Protein AF-A0A6J4V067-F1 (afdb_monomer_lite)

pLDDT: mean 76.52, std 13.03, range [53.94, 95.88]

Sequence (58 aa):
MLDSLNVNRISAARAAIEAAGCPLHLLPASLPDFNPIELAFAKPKTHLRPTPAGTPRR

Structure (mmCIF, N/CA/C/O backbone):
data_AF-A0A6J4V067-F1
#
_entry.id   AF-A0A6J4V067-F1
#
loop_
_atom_site.group_PDB
_atom_site.id
_atom_site.type_symbol
_atom_site.label_atom_id
_atom_site.label_alt_id
_atom_site.label_comp_id
_atom_site.label_asym_id
_atom_site.label_entity_id
_atom_site.label_seq_id
_atom_site.pdbx_PDB_ins_code
_atom_site.Cartn_x
_atom_site.Cartn_y
_atom_site.Cartn_z
_atom_site.occupancy
_atom_site.B_iso_or_equiv
_atom_site.auth_seq_id
_atom_site.auth_comp_id
_atom_site.auth_asym_id
_atom_site.auth_atom_id
_atom_site.pdbx_PDB_model_num
ATOM 1 N N . MET A 1 1 ? -5.723 -4.236 -2.902 1.00 76.38 1 MET A N 1
ATOM 2 C CA . MET A 1 1 ? -6.570 -3.039 -2.727 1.00 76.38 1 MET A CA 1
ATOM 3 C C . MET A 1 1 ? -5.825 -2.091 -1.808 1.00 76.38 1 MET A C 1
ATOM 5 O O . MET A 1 1 ? -5.414 -2.533 -0.744 1.00 76.38 1 MET A O 1
ATOM 9 N N . LEU A 1 2 ? -5.553 -0.869 -2.257 1.00 83.31 2 LEU A N 1
ATOM 10 C CA . LEU A 1 2 ? -4.745 0.125 -1.542 1.00 83.31 2 LEU A CA 1
ATOM 11 C C . LEU A 1 2 ? -5.535 1.422 -1.372 1.00 83.31 2 LEU A C 1
ATOM 13 O O . LEU A 1 2 ? -6.477 1.689 -2.123 1.00 83.31 2 LEU A O 1
ATOM 17 N N . ASP A 1 3 ? -5.151 2.222 -0.382 1.00 83.38 3 ASP A N 1
ATOM 18 C CA . ASP A 1 3 ? -5.679 3.572 -0.245 1.00 83.38 3 ASP A CA 1
ATOM 19 C C . ASP A 1 3 ? -5.196 4.469 -1.393 1.00 83.38 3 ASP A C 1
ATOM 21 O O . ASP A 1 3 ? -4.287 4.152 -2.164 1.00 83.38 3 ASP A O 1
ATOM 25 N N . SER A 1 4 ? -5.852 5.612 -1.539 1.00 83.38 4 SER A N 1
ATOM 26 C CA . SER A 1 4 ? -5.619 6.508 -2.661 1.00 83.38 4 SER A CA 1
ATOM 27 C C . SER A 1 4 ? -4.478 7.503 -2.400 1.00 83.38 4 SER A C 1
ATOM 29 O O . SER A 1 4 ? -4.487 8.602 -2.961 1.00 83.38 4 SER A O 1
ATOM 31 N N . LEU A 1 5 ? -3.532 7.168 -1.515 1.00 84.50 5 LEU A N 1
ATOM 32 C CA . LEU A 1 5 ? -2.386 8.025 -1.220 1.00 84.50 5 LEU A CA 1
ATOM 33 C C . LEU A 1 5 ? -1.513 8.196 -2.464 1.00 84.50 5 LEU A C 1
ATOM 35 O O . LEU A 1 5 ? -1.377 7.288 -3.284 1.00 84.50 5 LEU A O 1
ATOM 39 N N . ASN A 1 6 ? -0.870 9.358 -2.590 1.00 84.81 6 ASN A N 1
ATOM 40 C CA . ASN A 1 6 ? -0.023 9.655 -3.748 1.00 84.81 6 ASN A CA 1
ATOM 41 C C . ASN A 1 6 ? 1.108 8.631 -3.932 1.00 84.81 6 ASN A C 1
ATOM 43 O O . ASN A 1 6 ? 1.429 8.294 -5.067 1.00 84.81 6 ASN A O 1
ATOM 47 N N . VAL A 1 7 ? 1.640 8.069 -2.842 1.00 86.94 7 VAL A N 1
ATOM 48 C CA . VAL A 1 7 ? 2.665 7.010 -2.887 1.00 86.94 7 VAL A CA 1
ATOM 49 C C . VAL A 1 7 ? 2.176 5.726 -3.563 1.00 86.94 7 VAL A C 1
ATOM 51 O O . VAL A 1 7 ? 2.965 5.045 -4.205 1.00 86.94 7 VAL A O 1
ATOM 54 N N . ASN A 1 8 ? 0.876 5.429 -3.498 1.00 86.06 8 ASN A N 1
ATOM 55 C CA . ASN A 1 8 ? 0.269 4.247 -4.114 1.00 86.06 8 ASN A CA 1
ATOM 56 C C . ASN A 1 8 ? -0.189 4.495 -5.560 1.00 86.06 8 ASN A C 1
ATOM 58 O O . ASN A 1 8 ? -0.555 3.558 -6.266 1.00 86.06 8 ASN A O 1
ATOM 62 N N . ARG A 1 9 ? -0.153 5.753 -6.019 1.00 85.56 9 ARG A N 1
ATOM 63 C CA . ARG A 1 9 ? -0.516 6.165 -7.386 1.00 85.56 9 ARG A CA 1
ATOM 64 C C . ARG A 1 9 ? 0.684 6.299 -8.324 1.00 85.56 9 ARG A C 1
ATOM 66 O O . ARG A 1 9 ? 0.491 6.557 -9.510 1.00 85.56 9 ARG A O 1
ATOM 73 N N . ILE A 1 10 ? 1.911 6.147 -7.824 1.00 92.88 10 ILE A N 1
ATOM 74 C CA . ILE A 1 10 ? 3.112 6.240 -8.661 1.00 92.88 10 ILE A CA 1
ATOM 75 C C . ILE A 1 10 ? 3.211 5.039 -9.612 1.00 92.88 10 ILE A C 1
ATOM 77 O O . ILE A 1 10 ? 2.830 3.916 -9.275 1.00 92.88 10 ILE A O 1
ATOM 81 N N . SER A 1 11 ? 3.790 5.265 -10.791 1.00 90.31 11 SER A N 1
ATOM 82 C CA . SER A 1 11 ? 3.995 4.225 -11.810 1.00 90.31 11 SER A CA 1
ATOM 83 C C . SER A 1 11 ? 4.799 3.032 -11.286 1.00 90.31 11 SER A C 1
ATOM 85 O O . SER A 1 11 ? 4.474 1.891 -11.603 1.00 90.31 11 SER A O 1
ATOM 87 N N . ALA A 1 12 ? 5.796 3.283 -10.432 1.00 92.81 12 ALA A N 1
ATOM 88 C CA . ALA A 1 12 ? 6.621 2.243 -9.822 1.00 92.81 12 ALA A CA 1
ATOM 89 C C . ALA A 1 12 ? 5.806 1.269 -8.952 1.00 92.81 12 ALA A C 1
ATOM 91 O O . ALA A 1 12 ? 6.009 0.060 -9.031 1.00 92.81 12 ALA A O 1
ATOM 92 N N 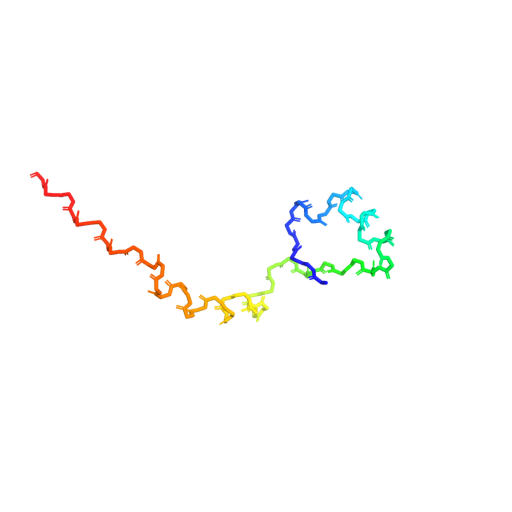. ALA A 1 13 ? 4.851 1.777 -8.166 1.00 90.31 13 ALA A N 1
ATOM 93 C CA . ALA A 1 13 ? 3.993 0.950 -7.321 1.00 90.31 13 ALA A CA 1
ATOM 94 C C . ALA A 1 13 ? 3.092 0.051 -8.174 1.00 90.31 13 ALA A C 1
ATOM 96 O O . ALA A 1 13 ? 2.973 -1.143 -7.909 1.00 90.31 13 ALA A O 1
ATOM 97 N N . ARG A 1 14 ? 2.514 0.603 -9.247 1.00 91.56 14 ARG A N 1
ATOM 98 C CA . ARG A 1 14 ? 1.701 -0.173 -10.185 1.00 91.56 14 ARG A CA 1
ATOM 99 C C . ARG A 1 14 ? 2.509 -1.269 -10.878 1.00 91.56 14 ARG A C 1
ATOM 101 O O . ARG A 1 14 ? 2.072 -2.414 -10.884 1.00 91.56 14 ARG A O 1
ATOM 108 N N . ALA A 1 15 ? 3.693 -0.936 -11.389 1.00 93.50 15 ALA A N 1
ATOM 109 C CA . ALA A 1 15 ? 4.573 -1.894 -12.051 1.00 93.50 15 ALA A CA 1
ATOM 110 C C . ALA A 1 15 ? 4.993 -3.040 -11.115 1.00 93.50 15 ALA A C 1
ATOM 112 O O . ALA A 1 15 ? 4.959 -4.199 -11.515 1.00 93.50 15 ALA A O 1
ATOM 113 N N . ALA A 1 16 ? 5.332 -2.735 -9.858 1.00 94.00 16 ALA A N 1
ATOM 114 C CA . ALA A 1 16 ? 5.707 -3.749 -8.873 1.00 94.00 16 ALA A CA 1
ATOM 115 C C . ALA A 1 16 ? 4.549 -4.710 -8.544 1.00 94.00 16 ALA A C 1
ATOM 117 O O . ALA A 1 16 ? 4.759 -5.913 -8.408 1.00 94.00 16 ALA A O 1
ATOM 118 N N . ILE A 1 17 ? 3.325 -4.187 -8.438 1.00 92.50 17 ILE A N 1
ATOM 119 C CA . ILE A 1 17 ? 2.130 -4.978 -8.114 1.00 92.50 17 ILE A CA 1
ATOM 120 C C . ILE A 1 17 ? 1.712 -5.854 -9.303 1.00 92.50 17 ILE A C 1
ATOM 122 O O . ILE A 1 17 ? 1.428 -7.038 -9.118 1.00 92.50 17 ILE A O 1
ATOM 126 N N . GLU A 1 18 ? 1.740 -5.311 -10.521 1.00 93.75 18 GLU A N 1
ATOM 127 C CA . GLU A 1 18 ? 1.431 -6.068 -11.740 1.00 93.75 18 GLU A CA 1
ATOM 128 C C . GLU A 1 18 ? 2.495 -7.140 -12.032 1.00 93.75 18 GLU A C 1
ATOM 130 O O . GLU A 1 18 ? 2.144 -8.252 -12.421 1.00 93.75 18 GLU A O 1
ATOM 135 N N . ALA A 1 19 ? 3.778 -6.868 -11.758 1.00 95.88 19 ALA A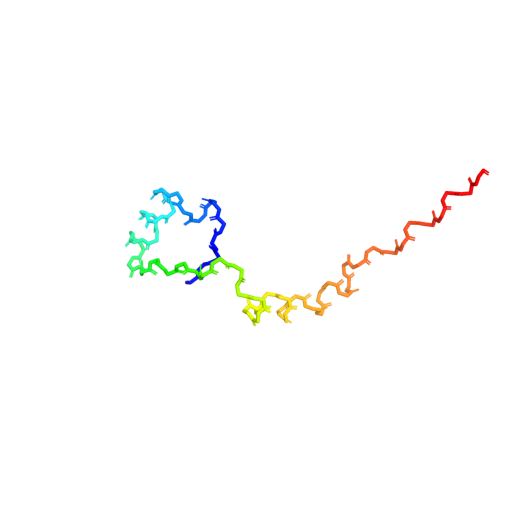 N 1
ATOM 136 C CA . ALA A 1 19 ? 4.852 -7.862 -11.867 1.00 95.88 19 ALA A CA 1
ATOM 137 C C . ALA A 1 19 ? 4.677 -9.047 -10.900 1.00 95.88 19 ALA A C 1
ATOM 139 O O . ALA A 1 19 ? 5.127 -10.153 -11.190 1.00 95.88 19 ALA A O 1
ATOM 140 N N . ALA A 1 20 ? 3.990 -8.836 -9.775 1.00 95.00 20 ALA A N 1
ATOM 141 C CA . ALA A 1 20 ? 3.609 -9.897 -8.847 1.00 95.00 20 ALA A CA 1
ATOM 142 C C . ALA A 1 20 ? 2.349 -10.675 -9.290 1.00 95.00 20 ALA A C 1
ATOM 144 O O . ALA A 1 20 ? 1.893 -11.554 -8.563 1.00 95.00 20 ALA A O 1
ATOM 145 N N . GLY A 1 21 ? 1.770 -10.361 -10.457 1.00 94.81 21 GLY A N 1
ATOM 146 C CA . GLY A 1 21 ? 0.546 -10.989 -10.965 1.00 94.81 21 GLY A CA 1
ATOM 147 C C . GLY A 1 21 ? -0.737 -10.478 -10.304 1.00 94.81 21 GLY A C 1
ATOM 148 O O . GLY A 1 21 ? -1.787 -11.109 -10.427 1.00 94.81 21 GLY A O 1
ATOM 149 N N . CYS A 1 22 ? -0.671 -9.346 -9.600 1.00 94.44 22 CYS A N 1
ATOM 150 C CA . CYS A 1 22 ? -1.795 -8.785 -8.859 1.00 94.44 22 CYS A CA 1
ATOM 151 C C . CYS A 1 22 ? -2.370 -7.548 -9.570 1.00 94.44 22 CYS A C 1
ATOM 153 O O . CYS A 1 22 ? -1.612 -6.674 -9.991 1.00 94.44 22 CYS A O 1
ATOM 155 N N . PRO A 1 23 ? -3.702 -7.392 -9.652 1.00 89.56 23 PRO A N 1
ATOM 156 C CA . PRO A 1 23 ? -4.300 -6.149 -10.120 1.00 89.56 23 PRO A CA 1
ATOM 157 C C . PRO A 1 23 ? -4.257 -5.066 -9.028 1.00 89.56 23 PRO A C 1
ATOM 159 O O . PRO A 1 23 ? -4.631 -5.290 -7.869 1.00 89.56 23 PRO A O 1
ATOM 162 N N . LEU A 1 24 ? -3.836 -3.854 -9.399 1.00 90.25 24 LEU A N 1
ATOM 163 C CA . LEU A 1 24 ? -3.882 -2.692 -8.512 1.00 90.25 24 LEU A CA 1
ATOM 164 C C . LEU A 1 24 ? -5.292 -2.083 -8.492 1.00 90.25 24 LEU A C 1
ATOM 166 O O . LEU A 1 24 ? -5.719 -1.434 -9.443 1.00 90.25 24 LEU A O 1
ATOM 170 N N . HIS A 1 25 ? -5.980 -2.230 -7.361 1.00 88.62 25 HIS A N 1
ATOM 171 C CA . HIS A 1 25 ? -7.243 -1.544 -7.073 1.00 88.62 25 HIS A CA 1
ATOM 172 C C . HIS A 1 25 ? -7.023 -0.445 -6.034 1.00 88.62 25 HIS A C 1
ATOM 174 O O . HIS A 1 25 ? -6.703 -0.749 -4.881 1.00 88.62 25 HIS A O 1
ATOM 180 N N . LEU A 1 26 ? -7.203 0.812 -6.440 1.00 85.81 26 LEU A N 1
ATOM 181 C CA . LEU A 1 26 ? -7.182 1.964 -5.540 1.00 85.81 26 LEU A CA 1
ATOM 182 C C . LEU A 1 26 ? -8.592 2.267 -5.046 1.00 85.81 26 LEU A C 1
ATOM 184 O O . LEU A 1 26 ? -9.546 2.286 -5.823 1.00 85.81 26 LEU A O 1
ATOM 188 N N . LEU A 1 27 ? -8.704 2.524 -3.750 1.00 82.75 27 LEU A N 1
ATOM 189 C CA . LEU A 1 27 ? -9.940 2.980 -3.138 1.00 82.75 27 LEU A CA 1
ATOM 190 C C . LEU A 1 27 ? -10.342 4.372 -3.659 1.00 82.75 27 LEU A C 1
ATOM 192 O O . LEU A 1 27 ? -9.464 5.192 -3.953 1.00 82.75 27 LEU A O 1
ATOM 196 N N . PRO A 1 28 ? -11.653 4.676 -3.738 1.00 77.81 28 PRO A N 1
ATOM 197 C CA . PRO A 1 28 ? -12.129 6.046 -3.883 1.00 77.81 28 PRO A CA 1
ATOM 198 C C . PRO A 1 28 ? -11.507 6.933 -2.802 1.00 77.81 28 PRO A C 1
ATOM 200 O O . PRO A 1 28 ? -11.321 6.490 -1.666 1.00 77.81 28 PRO A O 1
ATOM 203 N N . ALA A 1 29 ? -11.167 8.172 -3.161 1.00 72.06 29 ALA A N 1
ATOM 204 C CA . ALA A 1 29 ? -10.570 9.111 -2.222 1.00 72.06 29 ALA A CA 1
ATOM 205 C C . ALA A 1 29 ? -11.509 9.305 -1.025 1.00 72.06 29 ALA A C 1
ATOM 207 O O . ALA A 1 29 ? -12.619 9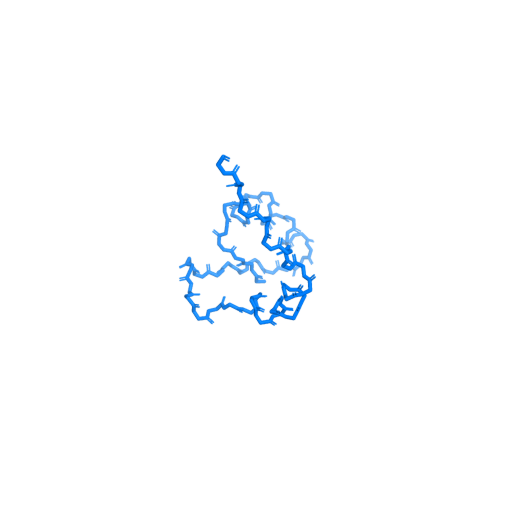.804 -1.183 1.00 72.06 29 ALA A O 1
ATOM 208 N N . SER A 1 30 ? -11.044 8.870 0.146 1.00 64.00 30 SER A N 1
ATOM 209 C CA . SER A 1 30 ? -11.689 9.064 1.445 1.00 64.00 30 SER A CA 1
ATOM 210 C C . SER A 1 30 ? -13.169 8.669 1.474 1.00 64.00 30 SER A C 1
ATOM 212 O O . SER A 1 30 ? -14.034 9.514 1.679 1.00 64.00 30 SER A O 1
ATOM 214 N N . LEU A 1 31 ? -13.476 7.380 1.317 1.00 60.28 31 LEU A N 1
ATOM 215 C CA . LEU A 1 31 ? -14.751 6.857 1.817 1.00 60.28 31 LEU A CA 1
ATOM 216 C C . LEU A 1 31 ? -14.697 6.888 3.358 1.00 60.28 31 LEU A C 1
ATOM 218 O O . LEU A 1 31 ? -13.923 6.112 3.923 1.00 60.28 31 LEU A O 1
ATOM 222 N N . PRO A 1 32 ? -15.471 7.752 4.047 1.00 58.22 32 PRO A N 1
ATOM 223 C CA . PRO A 1 32 ? -15.424 7.867 5.510 1.00 58.22 32 PRO A CA 1
ATOM 224 C C . PRO A 1 32 ? -15.762 6.543 6.215 1.00 58.22 32 PRO A C 1
ATOM 226 O O . PRO A 1 32 ? -15.266 6.284 7.310 1.00 58.22 32 PRO A O 1
ATOM 229 N N . ASP A 1 33 ? -16.521 5.675 5.541 1.00 59.56 33 ASP A N 1
ATOM 230 C CA . ASP A 1 33 ? -16.965 4.376 6.049 1.00 59.56 33 ASP A CA 1
ATOM 231 C C . ASP A 1 33 ? -16.004 3.214 5.731 1.00 59.56 33 ASP A C 1
ATOM 233 O O . ASP A 1 33 ? -16.087 2.154 6.352 1.00 59.56 33 ASP A O 1
ATOM 237 N N . PHE A 1 34 ? -15.046 3.385 4.809 1.00 53.94 34 PHE A N 1
ATOM 238 C CA . PHE A 1 34 ? -14.019 2.371 4.527 1.00 53.94 34 PHE A CA 1
ATOM 239 C C . PHE A 1 34 ? -12.807 2.585 5.422 1.00 53.94 34 PHE A C 1
ATOM 241 O O . PHE A 1 34 ? -11.696 2.865 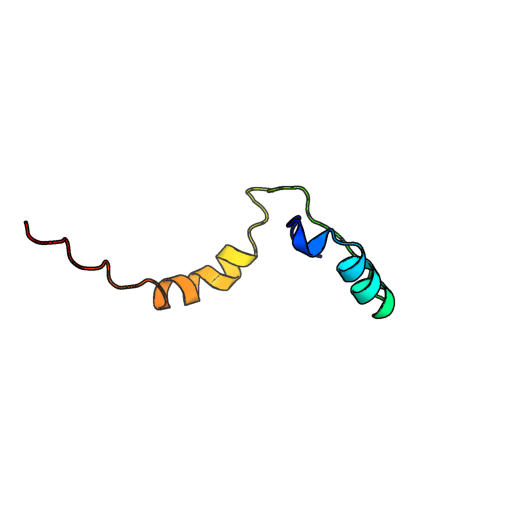4.973 1.00 53.94 34 PHE A O 1
ATOM 248 N N . ASN A 1 35 ? -13.033 2.389 6.717 1.00 55.34 35 ASN A N 1
ATOM 249 C CA . ASN A 1 35 ? -11.991 2.439 7.723 1.00 55.34 35 ASN A CA 1
ATOM 250 C C . ASN A 1 35 ? -11.662 1.060 8.333 1.00 55.34 35 ASN A C 1
ATOM 252 O O . ASN A 1 35 ? -11.724 0.883 9.554 1.00 55.34 35 ASN A O 1
ATOM 256 N N . PRO A 1 36 ? -11.296 0.046 7.517 1.00 57.25 36 PRO A N 1
ATOM 257 C CA . PRO A 1 36 ? -10.894 -1.255 8.044 1.00 57.25 36 PRO A CA 1
ATO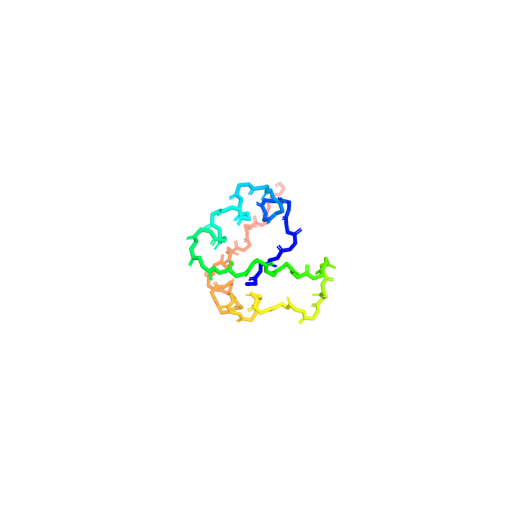M 258 C C . PRO A 1 36 ? -9.594 -1.155 8.855 1.00 57.25 36 PRO A C 1
ATOM 260 O O . PRO A 1 36 ? -9.322 -2.020 9.685 1.00 57.25 36 PRO A O 1
ATOM 263 N N . ILE A 1 37 ? -8.811 -0.085 8.657 1.00 63.94 37 ILE A N 1
ATOM 264 C CA . ILE A 1 37 ? -7.582 0.159 9.402 1.00 63.94 37 ILE A CA 1
ATOM 265 C C . ILE A 1 37 ? -7.874 0.693 10.810 1.00 63.94 37 ILE A C 1
ATOM 267 O O . ILE A 1 37 ? -7.270 0.212 11.758 1.00 63.94 37 ILE A O 1
ATOM 271 N N . GLU A 1 38 ? -8.839 1.592 11.031 1.00 64.06 38 GLU A N 1
ATOM 272 C CA . GLU A 1 38 ? -9.182 1.974 12.409 1.00 64.06 38 GLU A CA 1
ATOM 273 C C . GLU A 1 38 ? -9.733 0.792 13.204 1.00 64.06 38 GLU A C 1
ATOM 275 O O . GLU A 1 38 ? -9.342 0.637 14.351 1.00 64.06 38 GLU A O 1
ATOM 280 N N . LEU A 1 39 ? -10.548 -0.099 12.625 1.00 65.75 39 LEU A N 1
ATOM 281 C CA . LEU A 1 39 ? -11.005 -1.298 13.347 1.00 65.75 39 LEU A CA 1
ATOM 282 C C . LEU A 1 39 ? -9.862 -2.284 13.630 1.00 65.75 39 LEU A C 1
ATOM 284 O O . LEU A 1 39 ? -9.752 -2.786 14.751 1.00 65.75 39 LEU A O 1
ATOM 288 N N . ALA A 1 40 ? -8.982 -2.525 12.652 1.00 69.50 40 ALA A N 1
ATOM 289 C CA . ALA A 1 40 ? -7.806 -3.375 12.838 1.00 69.50 40 ALA A CA 1
ATOM 290 C C . ALA A 1 40 ? -6.828 -2.797 13.876 1.00 69.50 40 ALA A C 1
ATOM 292 O O . ALA A 1 40 ? -6.189 -3.546 14.617 1.00 69.50 40 ALA A O 1
ATOM 293 N N . PHE A 1 41 ? -6.744 -1.467 13.975 1.00 66.50 41 PHE A N 1
ATOM 294 C CA . PHE A 1 41 ? -5.819 -0.772 14.864 1.00 66.50 41 PHE A CA 1
ATOM 295 C C . PHE A 1 41 ? -6.470 -0.157 16.115 1.00 66.50 41 PHE A C 1
ATOM 297 O O . PHE A 1 41 ? -5.754 0.400 16.943 1.00 66.50 41 PHE A O 1
ATOM 304 N N . ALA A 1 42 ? -7.778 -0.298 16.335 1.00 71.12 42 ALA A N 1
ATOM 305 C CA . ALA A 1 42 ? -8.482 0.315 17.471 1.00 71.12 42 ALA A CA 1
ATOM 306 C C . ALA A 1 42 ? -7.926 -0.170 18.819 1.00 71.12 42 ALA A C 1
ATOM 308 O O . ALA A 1 42 ? -7.699 0.610 19.751 1.00 71.12 42 ALA A O 1
ATOM 309 N N . LYS A 1 43 ? -7.659 -1.477 18.907 1.00 69.06 43 LYS A N 1
ATOM 310 C CA . LYS A 1 43 ? -7.074 -2.112 20.093 1.00 69.06 43 LYS A CA 1
ATOM 311 C C . LYS A 1 43 ? -5.622 -1.666 20.316 1.00 69.06 43 LYS A C 1
ATOM 313 O O . LYS A 1 43 ? -5.361 -1.074 21.363 1.00 69.06 43 LYS A O 1
ATOM 318 N N . PRO A 1 44 ? -4.681 -1.829 19.363 1.00 77.38 44 PRO A N 1
ATOM 319 C CA . PRO A 1 44 ? -3.302 -1.388 19.570 1.00 77.38 44 PRO A CA 1
ATOM 320 C C . PRO A 1 44 ? -3.176 0.130 19.760 1.00 77.38 44 PRO A C 1
ATOM 322 O O . PRO A 1 44 ? -2.378 0.549 20.588 1.00 77.38 44 PRO A O 1
ATOM 325 N N . LYS A 1 45 ? -4.004 0.972 19.124 1.00 69.75 45 LYS A N 1
ATOM 326 C CA . LYS A 1 45 ? -4.029 2.429 19.381 1.00 69.75 45 LYS A CA 1
ATOM 327 C C . LYS A 1 45 ? -4.387 2.782 20.819 1.00 69.75 45 LYS A C 1
ATOM 329 O O . LYS A 1 45 ? -3.967 3.816 21.323 1.00 69.75 45 LYS A O 1
ATOM 334 N N . THR A 1 46 ? -5.154 1.939 21.500 1.00 72.94 46 THR A N 1
ATOM 335 C CA . THR A 1 46 ? -5.441 2.132 22.926 1.00 72.94 46 THR A CA 1
ATOM 336 C C . THR A 1 46 ? -4.212 1.854 23.784 1.00 72.94 46 THR A C 1
ATOM 338 O O . THR A 1 46 ? -3.972 2.584 24.737 1.00 72.94 46 THR A O 1
ATOM 341 N N . HIS A 1 47 ? -3.394 0.876 23.398 1.00 73.50 47 HIS A N 1
ATOM 342 C CA . HIS A 1 47 ? -2.140 0.553 24.082 1.00 73.50 47 HIS A CA 1
ATOM 343 C C . HIS A 1 47 ? -0.981 1.492 23.715 1.00 73.50 47 HIS A C 1
ATOM 345 O O . HIS A 1 47 ? -0.059 1.658 24.503 1.00 73.50 47 HIS A O 1
ATOM 351 N N . LEU A 1 48 ? -1.029 2.107 22.531 1.00 76.00 48 LEU A N 1
ATOM 352 C CA . LEU A 1 48 ? -0.010 3.027 22.016 1.00 76.00 48 LEU A CA 1
ATOM 353 C C . LEU A 1 48 ? -0.345 4.501 22.267 1.00 76.00 48 LEU A C 1
ATOM 355 O O . LEU A 1 48 ? 0.446 5.372 21.904 1.00 76.00 48 LEU A O 1
ATOM 359 N N . ARG A 1 49 ? -1.511 4.803 22.854 1.00 74.12 49 ARG A N 1
ATOM 360 C CA . ARG A 1 49 ? -1.853 6.171 23.244 1.00 74.12 49 ARG A CA 1
ATOM 361 C C . ARG A 1 49 ? -0.844 6.618 24.309 1.00 74.12 49 ARG A C 1
ATOM 363 O O . ARG A 1 49 ? -0.790 5.993 25.368 1.00 74.12 49 ARG A O 1
ATOM 370 N N . PRO A 1 50 ? -0.046 7.671 24.051 1.00 68.06 50 PRO A N 1
ATOM 371 C CA . PRO A 1 50 ? 0.825 8.211 25.076 1.00 68.06 50 PRO A CA 1
ATOM 372 C C . PRO A 1 50 ? -0.043 8.690 26.238 1.00 68.06 50 PRO A C 1
ATOM 374 O O . PRO A 1 50 ? -1.116 9.262 26.019 1.00 68.06 50 PRO A O 1
ATOM 377 N N . THR A 1 51 ? 0.429 8.501 27.471 1.00 66.44 51 THR A N 1
ATOM 378 C CA . THR A 1 51 ? -0.081 9.270 28.608 1.00 66.44 51 THR A CA 1
ATOM 379 C C . THR A 1 51 ? -0.043 10.740 28.192 1.00 66.44 51 THR A C 1
ATOM 381 O O . THR A 1 51 ? 1.010 11.170 27.707 1.00 66.44 51 THR A O 1
ATOM 384 N N . PRO A 1 52 ? -1.149 11.504 28.299 1.00 65.12 52 PRO A N 1
ATOM 385 C CA . PRO A 1 52 ? -1.125 12.917 27.957 1.00 65.12 52 PRO A CA 1
ATOM 386 C C . PRO A 1 52 ? 0.054 13.543 28.693 1.00 65.12 52 PRO A C 1
ATOM 388 O O . PRO A 1 52 ? 0.149 13.427 29.917 1.00 65.12 52 PRO A O 1
ATOM 391 N N . ALA A 1 53 ? 0.995 14.105 27.929 1.00 63.56 53 ALA A N 1
ATOM 392 C CA . ALA A 1 53 ? 2.1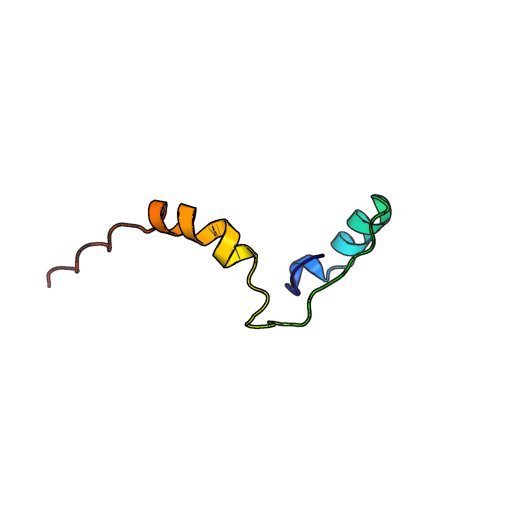27 14.811 28.496 1.00 63.56 53 ALA A CA 1
ATOM 393 C C . ALA A 1 53 ? 1.538 15.851 29.447 1.00 63.56 53 ALA A C 1
ATOM 395 O O . ALA A 1 53 ? 0.732 16.686 29.028 1.00 63.56 53 ALA A O 1
ATOM 396 N N . GLY A 1 54 ? 1.843 15.693 30.737 1.00 62.66 54 GLY A N 1
ATOM 397 C CA . GLY A 1 54 ? 1.291 16.527 31.788 1.00 62.66 54 GLY A CA 1
ATOM 398 C C . GLY A 1 54 ? 1.422 17.992 31.399 1.00 62.66 54 GLY A C 1
ATOM 399 O O . GLY A 1 54 ? 2.464 18.419 30.904 1.00 62.66 54 GLY A O 1
ATOM 400 N N . THR A 1 55 ? 0.326 18.721 31.582 1.00 61.53 55 THR A N 1
ATOM 401 C CA . THR A 1 55 ? 0.180 20.157 31.361 1.00 61.53 55 THR A CA 1
ATOM 402 C C . THR A 1 55 ? 1.477 20.890 31.712 1.00 61.53 55 THR A C 1
ATOM 404 O O . THR A 1 55 ? 1.963 20.700 32.833 1.00 61.53 55 THR A O 1
ATOM 407 N N . PRO A 1 56 ? 2.050 21.731 30.829 1.00 58.97 56 PRO A N 1
ATOM 408 C CA . PRO A 1 56 ? 3.156 22.579 31.240 1.00 58.97 56 PRO A CA 1
ATOM 409 C C . PRO A 1 56 ? 2.641 23.457 32.382 1.00 58.97 56 PRO A C 1
ATOM 411 O O . PRO A 1 56 ? 1.725 24.266 32.206 1.00 58.97 56 PRO A O 1
ATOM 414 N N . ARG A 1 57 ? 3.162 23.224 33.590 1.00 54.97 57 ARG A N 1
ATOM 415 C CA . ARG A 1 57 ? 2.961 24.137 34.713 1.00 54.97 57 ARG A CA 1
ATOM 416 C C . ARG A 1 57 ? 3.584 25.469 34.292 1.00 54.97 57 ARG A C 1
ATOM 418 O O . ARG A 1 57 ? 4.732 25.480 33.857 1.00 54.97 57 ARG A O 1
ATOM 425 N N . ARG A 1 58 ? 2.760 26.519 34.344 1.00 61.91 58 ARG A N 1
ATOM 426 C CA . ARG A 1 58 ? 3.136 27.918 34.101 1.00 61.91 58 ARG A CA 1
ATOM 427 C C . ARG A 1 58 ? 4.386 28.319 34.869 1.00 61.91 58 ARG A C 1
ATOM 429 O O . ARG A 1 58 ? 4.529 27.831 36.013 1.00 61.91 58 ARG A O 1
#

Secondary structure (DSSP, 8-state):
-B---GGGSSHHHHHHHHHTT----BPPTT-TT--HHHHHHHHHHHHHPPPPPP----

Radius of gyration: 17.83 Å; chains: 1; bounding box: 24×39×47 Å

Foldseek 3Di:
DEEPDPVCVDPVNCVVQVVVVHHDDYDDHDPVPPPPVCVVCVVVCVVVPDDPPPDPDD

InterPro domains:
  IPR038717 Tc1-like transposase, DDE domain [PF13358] (2-50)

Organism: NCBI:txid1645740